Protein AF-A0A0L6V7I1-F1 (afdb_monomer)

Structure (mmCIF, N/CA/C/O backbone):
data_AF-A0A0L6V7I1-F1
#
_entry.id   AF-A0A0L6V7I1-F1
#
loop_
_atom_site.group_PDB
_atom_site.id
_atom_site.type_symbol
_atom_site.label_atom_id
_atom_site.label_alt_id
_atom_site.label_comp_id
_atom_site.label_asym_id
_atom_site.label_entity_id
_atom_site.label_seq_id
_atom_site.pdbx_PDB_ins_code
_atom_site.Cartn_x
_atom_site.Cartn_y
_atom_site.Cartn_z
_atom_site.occupancy
_atom_site.B_iso_or_equiv
_atom_site.auth_seq_id
_atom_site.auth_comp_id
_atom_site.auth_asym_id
_atom_site.auth_atom_id
_atom_site.pdbx_PDB_model_num
ATOM 1 N N . MET A 1 1 ? -16.966 -6.682 5.318 1.00 60.00 1 MET A N 1
ATOM 2 C CA . MET A 1 1 ? -16.434 -6.374 3.976 1.00 60.00 1 MET A CA 1
ATOM 3 C C . MET A 1 1 ? -17.301 -7.080 2.948 1.00 60.00 1 MET A C 1
ATOM 5 O O . MET A 1 1 ? -17.439 -8.296 3.039 1.00 60.00 1 MET A O 1
ATOM 9 N N . ASP A 1 2 ? -17.927 -6.353 2.025 1.00 66.69 2 ASP A N 1
ATOM 10 C CA . ASP A 1 2 ? 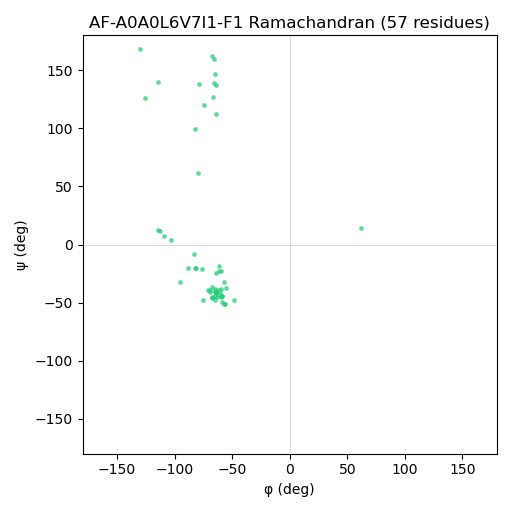-18.698 -6.973 0.943 1.00 66.69 2 ASP A CA 1
ATOM 11 C C . ASP A 1 2 ? -17.791 -7.774 0.003 1.00 66.69 2 ASP A C 1
ATOM 13 O O . ASP A 1 2 ? -16.649 -7.395 -0.260 1.00 66.69 2 ASP A O 1
ATOM 17 N N . LYS A 1 3 ? -18.309 -8.877 -0.548 1.00 60.66 3 LYS A N 1
ATOM 18 C CA . LYS A 1 3 ? -17.559 -9.779 -1.444 1.00 60.66 3 LYS A CA 1
ATOM 19 C C . LYS A 1 3 ? -17.002 -9.056 -2.680 1.00 60.66 3 LYS A C 1
ATOM 21 O O . LYS A 1 3 ? -15.927 -9.402 -3.160 1.00 60.66 3 LYS A O 1
ATOM 26 N N . ILE A 1 4 ? -17.717 -8.032 -3.155 1.00 62.88 4 ILE A N 1
ATOM 27 C CA . ILE A 1 4 ? -17.300 -7.152 -4.258 1.00 62.88 4 ILE A CA 1
ATOM 28 C C . ILE A 1 4 ? -16.053 -6.349 -3.863 1.00 62.88 4 ILE A C 1
ATOM 30 O O . ILE A 1 4 ? -15.087 -6.313 -4.626 1.00 62.88 4 ILE A O 1
ATOM 34 N N . ASN A 1 5 ? -16.024 -5.798 -2.646 1.00 69.31 5 ASN A N 1
ATOM 35 C CA . ASN A 1 5 ? -14.889 -5.019 -2.153 1.00 69.31 5 ASN A CA 1
ATOM 36 C C . ASN A 1 5 ? -13.637 -5.898 -2.023 1.00 69.31 5 ASN A C 1
ATOM 38 O O . ASN A 1 5 ? -12.555 -5.480 -2.419 1.00 69.31 5 ASN A O 1
ATOM 42 N N . THR A 1 6 ? -13.778 -7.153 -1.579 1.00 76.06 6 THR A N 1
ATOM 43 C CA . THR A 1 6 ? -12.655 -8.106 -1.490 1.00 76.06 6 THR A CA 1
ATOM 44 C C . THR A 1 6 ? -12.060 -8.468 -2.858 1.00 76.06 6 THR A C 1
ATOM 46 O O . THR A 1 6 ? -10.841 -8.568 -2.988 1.00 76.06 6 THR A O 1
ATOM 49 N N . THR A 1 7 ? -12.882 -8.658 -3.897 1.00 81.69 7 THR A N 1
ATOM 50 C CA . THR A 1 7 ? -12.386 -8.983 -5.250 1.00 81.69 7 THR A CA 1
ATOM 51 C C . THR A 1 7 ? -11.652 -7.808 -5.894 1.00 81.69 7 THR A C 1
ATOM 53 O O . THR A 1 7 ? -10.605 -8.009 -6.515 1.00 81.69 7 THR A O 1
ATOM 56 N N . ILE A 1 8 ? -12.167 -6.588 -5.720 1.00 80.88 8 ILE A N 1
ATOM 57 C CA . ILE A 1 8 ? -11.515 -5.369 -6.215 1.00 80.88 8 ILE A CA 1
ATOM 58 C C . ILE A 1 8 ? -10.167 -5.181 -5.512 1.00 80.88 8 ILE A C 1
ATOM 60 O O . ILE A 1 8 ? -9.160 -4.967 -6.186 1.00 80.88 8 ILE A O 1
ATOM 64 N N . LEU A 1 9 ? -10.124 -5.363 -4.186 1.00 81.00 9 LEU A N 1
ATOM 65 C CA . LEU A 1 9 ? -8.890 -5.268 -3.405 1.00 81.00 9 LEU A CA 1
ATOM 66 C C . LEU A 1 9 ? -7.828 -6.258 -3.880 1.00 81.00 9 LEU A C 1
ATOM 68 O O . LEU A 1 9 ? -6.688 -5.882 -4.139 1.00 81.00 9 LEU A O 1
ATOM 72 N N . LYS A 1 10 ? -8.219 -7.528 -4.032 1.00 85.38 10 LYS A N 1
ATOM 73 C CA . LYS A 1 10 ? -7.318 -8.590 -4.482 1.00 85.38 10 LYS A CA 1
ATOM 74 C C . LYS A 1 10 ? -6.725 -8.268 -5.853 1.00 85.38 10 LYS A C 1
ATOM 76 O O . LYS A 1 10 ? -5.521 -8.386 -6.040 1.00 85.38 10 LYS A O 1
ATOM 81 N N . THR A 1 11 ? -7.560 -7.796 -6.776 1.00 87.31 11 THR A N 1
ATOM 82 C CA . THR A 1 11 ? -7.123 -7.401 -8.122 1.00 87.31 11 THR A CA 1
ATOM 83 C C . THR A 1 11 ? -6.159 -6.213 -8.071 1.00 87.31 11 THR A C 1
ATOM 85 O O . THR A 1 11 ? -5.157 -6.203 -8.781 1.00 87.31 11 THR A O 1
ATOM 88 N N . ALA A 1 12 ? -6.430 -5.218 -7.220 1.00 83.69 12 ALA A N 1
ATOM 89 C CA . ALA A 1 12 ? -5.551 -4.064 -7.044 1.00 83.69 12 ALA A CA 1
ATOM 90 C C . ALA A 1 12 ? -4.181 -4.468 -6.477 1.00 83.69 12 ALA A C 1
ATOM 92 O O . ALA A 1 12 ? -3.167 -3.982 -6.970 1.00 83.69 12 ALA A O 1
ATOM 93 N N . ILE A 1 13 ? -4.149 -5.387 -5.505 1.00 87.44 13 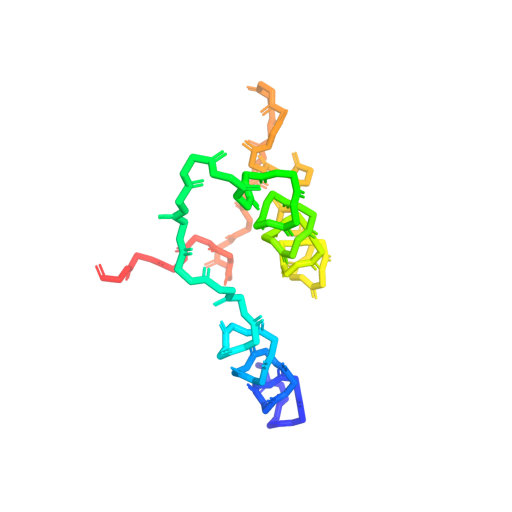ILE A N 1
ATOM 94 C CA . ILE A 1 13 ? -2.912 -5.922 -4.916 1.00 87.44 13 ILE A CA 1
ATOM 95 C C . ILE A 1 13 ? -2.105 -6.705 -5.958 1.00 87.44 13 ILE A C 1
ATOM 97 O O . ILE A 1 13 ? -0.913 -6.459 -6.117 1.00 87.44 13 ILE A O 1
ATOM 101 N N . GLU A 1 14 ? -2.747 -7.604 -6.708 1.00 89.88 14 GLU A N 1
ATOM 102 C CA . GLU A 1 14 ? -2.092 -8.398 -7.760 1.00 89.88 14 GLU A CA 1
ATOM 103 C C . GLU A 1 14 ? -1.551 -7.532 -8.914 1.00 89.88 14 GLU A C 1
ATOM 105 O O . GLU A 1 14 ? -0.602 -7.923 -9.590 1.00 89.88 14 GLU A O 1
ATOM 110 N N . ALA A 1 15 ? -2.122 -6.343 -9.129 1.00 89.50 15 ALA A N 1
ATOM 111 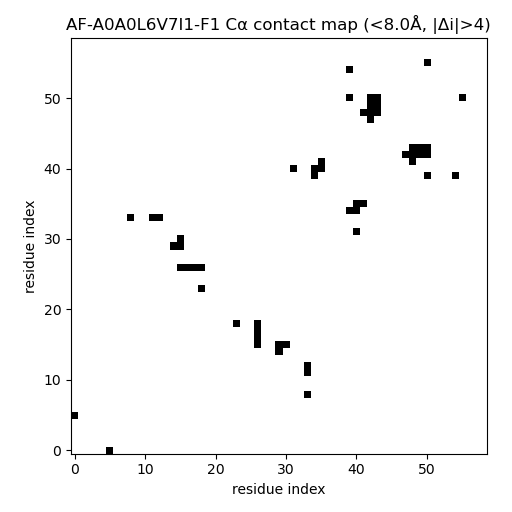C CA . ALA A 1 15 ? -1.671 -5.388 -10.139 1.00 89.50 15 ALA A CA 1
ATOM 112 C C . ALA A 1 15 ? -0.495 -4.494 -9.690 1.00 89.50 15 ALA A C 1
ATOM 114 O O . ALA A 1 15 ? 0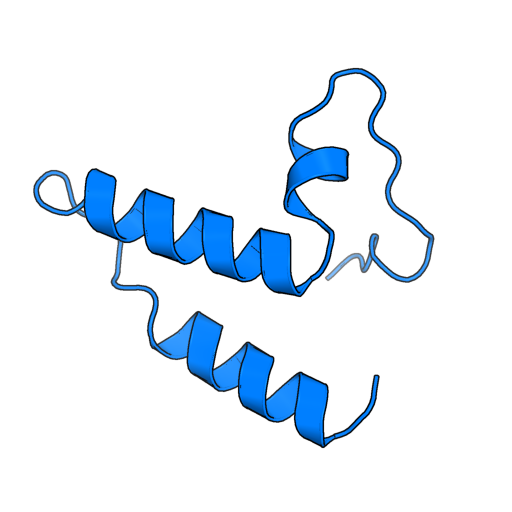.044 -3.750 -10.519 1.00 89.50 15 ALA A O 1
ATOM 115 N N . ILE A 1 16 ? -0.092 -4.522 -8.411 1.00 93.44 16 ILE A N 1
ATOM 116 C CA . ILE A 1 16 ? 1.097 -3.802 -7.932 1.00 93.44 16 ILE A CA 1
ATOM 117 C C . ILE A 1 16 ? 2.341 -4.571 -8.411 1.00 93.44 16 ILE A C 1
ATOM 119 O O . ILE A 1 16 ? 2.512 -5.737 -8.053 1.00 93.44 16 ILE A O 1
ATOM 123 N N . PRO A 1 17 ? 3.231 -3.959 -9.216 1.00 92.19 17 PRO A N 1
ATOM 124 C CA . PRO A 1 17 ? 4.448 -4.636 -9.652 1.00 92.19 17 PRO A CA 1
ATOM 125 C C . PRO A 1 17 ? 5.375 -4.908 -8.460 1.00 92.19 17 PRO A C 1
ATOM 127 O O . PRO A 1 17 ? 5.306 -4.227 -7.442 1.00 92.19 17 PRO A O 1
ATOM 130 N N . LEU A 1 18 ? 6.303 -5.857 -8.583 1.00 94.94 18 LEU A N 1
ATOM 131 C CA . LEU A 1 18 ? 7.390 -5.965 -7.606 1.00 94.94 18 LEU A CA 1
ATOM 132 C C . LEU A 1 18 ? 8.256 -4.706 -7.660 1.00 94.94 18 LEU A C 1
ATOM 134 O O . LEU A 1 18 ? 8.573 -4.228 -8.750 1.00 94.94 18 LEU A O 1
ATOM 138 N N . LEU A 1 19 ? 8.642 -4.177 -6.500 1.00 96.69 19 LEU A N 1
ATOM 139 C CA . LEU A 1 19 ? 9.467 -2.975 -6.426 1.00 96.69 19 LEU A CA 1
ATOM 140 C C . LEU A 1 19 ? 10.867 -3.239 -6.997 1.00 96.69 19 LEU A C 1
ATOM 142 O O . LEU A 1 19 ? 11.576 -4.145 -6.561 1.00 96.69 19 LEU A O 1
ATOM 146 N N . THR A 1 20 ? 11.274 -2.396 -7.938 1.00 95.38 20 THR A N 1
ATOM 147 C CA . THR A 1 20 ? 12.631 -2.295 -8.476 1.00 95.38 20 THR A CA 1
ATOM 148 C C . THR A 1 20 ? 13.078 -0.833 -8.454 1.00 95.38 20 THR A C 1
ATOM 150 O O . THR A 1 20 ? 12.275 0.077 -8.240 1.00 95.38 20 THR A O 1
ATOM 153 N N . LEU A 1 21 ? 14.370 -0.584 -8.686 1.00 95.00 21 LEU A N 1
ATOM 154 C CA . LEU A 1 21 ? 14.893 0.784 -8.745 1.00 95.00 21 LEU A CA 1
ATOM 155 C C . LEU A 1 21 ? 14.228 1.601 -9.868 1.00 95.00 21 LEU A C 1
ATOM 157 O O . LEU A 1 21 ? 13.859 2.754 -9.659 1.00 95.00 21 LEU A O 1
ATOM 161 N N . ASP A 1 22 ? 14.019 0.979 -11.028 1.00 97.44 22 ASP A N 1
ATOM 162 C CA . ASP A 1 22 ? 13.507 1.650 -12.228 1.00 97.44 22 ASP A CA 1
ATOM 163 C C . ASP A 1 22 ? 11.999 1.928 -12.173 1.00 9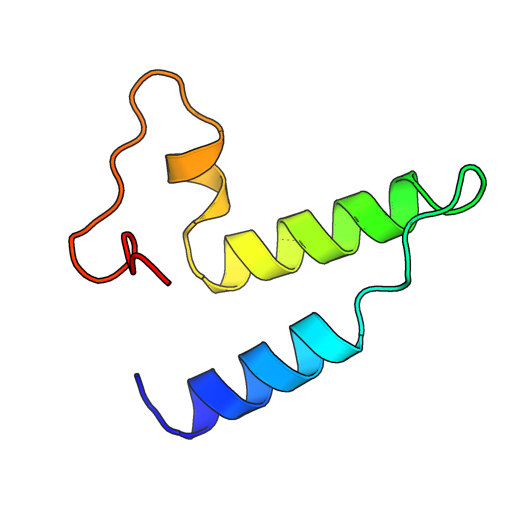7.44 22 ASP A C 1
ATOM 165 O O . ASP A 1 22 ? 11.497 2.787 -12.898 1.00 97.44 22 ASP A O 1
ATOM 169 N N . ASN A 1 23 ? 11.253 1.204 -11.330 1.00 96.12 23 ASN A N 1
ATOM 170 C CA . ASN A 1 23 ? 9.794 1.299 -11.280 1.00 96.12 23 ASN A CA 1
ATOM 171 C C . ASN A 1 23 ? 9.245 1.981 -10.021 1.00 96.12 23 ASN A C 1
ATOM 173 O O . ASN A 1 23 ? 8.024 2.018 -9.859 1.00 96.12 23 ASN A O 1
ATOM 177 N N . TYR A 1 24 ? 10.106 2.551 -9.168 1.00 96.50 24 TYR A N 1
ATOM 178 C CA . TYR A 1 24 ? 9.715 3.122 -7.874 1.00 96.50 24 TYR A CA 1
ATOM 179 C C . TYR A 1 24 ? 8.507 4.063 -7.965 1.00 96.50 24 TYR A C 1
ATOM 181 O O . TYR A 1 24 ? 7.553 3.907 -7.210 1.00 96.50 24 TYR A O 1
ATOM 189 N N . THR A 1 25 ? 8.499 5.003 -8.915 1.00 97.00 25 THR A N 1
ATOM 190 C CA . THR A 1 25 ? 7.388 5.956 -9.073 1.00 97.00 25 THR A CA 1
ATOM 191 C C . THR A 1 25 ? 6.067 5.255 -9.397 1.00 97.00 25 THR A C 1
ATOM 193 O O . THR A 1 25 ? 5.033 5.580 -8.818 1.00 97.00 25 THR A O 1
ATOM 196 N N . LEU A 1 26 ? 6.086 4.268 -10.298 1.00 95.31 26 LEU A N 1
ATOM 197 C CA . LEU A 1 26 ? 4.890 3.500 -10.649 1.00 95.31 26 LEU A CA 1
ATOM 198 C C . LEU A 1 26 ? 4.421 2.648 -9.468 1.00 95.31 26 LEU A C 1
ATOM 200 O O . LEU A 1 26 ? 3.230 2.618 -9.167 1.00 95.31 26 LEU A O 1
ATOM 204 N N . TRP A 1 27 ? 5.358 1.967 -8.811 1.00 96.81 27 TRP A N 1
ATOM 205 C CA . TRP A 1 27 ? 5.093 1.157 -7.632 1.00 96.81 27 TRP A CA 1
ATOM 206 C C . TRP A 1 27 ? 4.441 1.990 -6.528 1.00 96.81 27 TRP A C 1
ATOM 208 O O . TRP A 1 27 ? 3.360 1.640 -6.057 1.00 96.81 27 TRP A O 1
ATOM 218 N N . LYS A 1 28 ? 5.042 3.138 -6.196 1.00 95.31 28 LYS A N 1
ATOM 219 C CA . LYS A 1 28 ? 4.547 4.068 -5.181 1.00 95.31 28 LYS A CA 1
ATOM 220 C C . LYS A 1 28 ? 3.115 4.497 -5.488 1.00 95.31 28 LYS A C 1
ATOM 222 O O . LYS A 1 28 ? 2.248 4.320 -4.642 1.00 95.31 28 LYS A O 1
ATOM 227 N N . ASN A 1 29 ? 2.847 4.953 -6.712 1.00 95.00 29 ASN A N 1
ATOM 228 C CA . ASN A 1 29 ? 1.504 5.377 -7.111 1.00 95.00 29 ASN A CA 1
ATOM 229 C C . ASN A 1 29 ? 0.473 4.240 -6.983 1.00 95.00 29 ASN A C 1
ATOM 231 O O . ASN A 1 29 ? -0.669 4.470 -6.595 1.00 95.00 29 ASN A O 1
ATOM 235 N N . ARG A 1 30 ? 0.851 2.997 -7.315 1.00 93.81 30 ARG A N 1
ATOM 236 C CA . ARG A 1 30 ? -0.047 1.836 -7.194 1.00 93.81 30 ARG A CA 1
ATOM 237 C C . ARG A 1 30 ? -0.337 1.482 -5.736 1.00 93.81 30 ARG A C 1
ATOM 239 O O . ARG A 1 30 ? -1.483 1.168 -5.425 1.00 93.81 30 ARG A O 1
ATOM 246 N N . VAL A 1 31 ? 0.664 1.566 -4.862 1.00 93.12 31 VAL A N 1
ATOM 247 C CA . VAL A 1 31 ? 0.502 1.342 -3.419 1.00 93.12 31 VAL A CA 1
ATOM 248 C C . VAL A 1 31 ? -0.343 2.444 -2.784 1.00 93.12 31 VAL A C 1
ATOM 250 O O . VAL A 1 31 ? -1.283 2.126 -2.064 1.00 93.12 31 VAL A O 1
ATOM 253 N N . GLU A 1 32 ? -0.076 3.716 -3.090 1.00 93.19 32 GLU A N 1
ATOM 254 C CA . GLU A 1 32 ? -0.855 4.847 -2.565 1.00 93.19 32 GLU A CA 1
ATOM 255 C C . GLU A 1 32 ? -2.330 4.738 -2.965 1.00 93.19 32 GLU A C 1
ATOM 257 O O . GLU A 1 32 ? -3.196 4.836 -2.102 1.00 93.19 32 GLU A O 1
ATOM 262 N N . ASN A 1 33 ? -2.624 4.413 -4.228 1.00 90.62 33 ASN A N 1
ATOM 263 C CA . ASN A 1 33 ? -4.001 4.190 -4.678 1.00 90.62 33 ASN A CA 1
ATOM 264 C C . ASN A 1 33 ? -4.674 3.009 -3.961 1.00 90.62 33 ASN A C 1
ATOM 266 O O . ASN A 1 33 ? -5.860 3.066 -3.656 1.00 90.62 33 ASN A O 1
ATOM 270 N N . MET A 1 34 ? -3.944 1.921 -3.702 1.00 89.31 34 MET A N 1
ATOM 271 C CA . MET A 1 34 ? -4.482 0.754 -2.994 1.00 89.31 34 MET A CA 1
ATOM 272 C C . MET A 1 34 ? -4.801 1.069 -1.525 1.00 89.31 34 MET A C 1
ATOM 274 O O . MET A 1 34 ? -5.807 0.579 -1.008 1.00 89.31 34 MET A O 1
ATOM 278 N N . LEU A 1 35 ? -3.979 1.897 -0.873 1.00 89.50 35 LEU A N 1
ATOM 279 C CA . LEU A 1 35 ? -4.232 2.387 0.482 1.00 89.50 35 LEU A CA 1
ATOM 280 C C . LEU A 1 35 ? -5.392 3.385 0.516 1.00 89.50 35 LEU A C 1
ATOM 282 O O . LEU A 1 35 ? -6.199 3.336 1.436 1.00 89.50 35 LEU A O 1
ATOM 286 N N . ASP A 1 36 ? -5.504 4.257 -0.485 1.00 88.38 36 ASP A N 1
ATOM 287 C CA . ASP A 1 36 ? -6.597 5.229 -0.595 1.00 88.38 36 ASP A CA 1
ATOM 288 C C . ASP A 1 36 ? -7.954 4.539 -0.801 1.00 88.38 36 ASP A C 1
ATOM 290 O O . ASP A 1 36 ? -8.924 4.861 -0.125 1.00 88.38 36 AS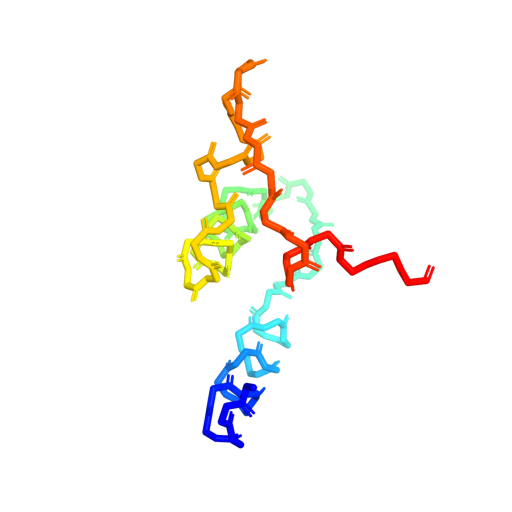P A O 1
ATOM 294 N N . LEU A 1 37 ? -8.001 3.487 -1.631 1.00 85.56 37 LEU A N 1
ATOM 295 C CA . LEU A 1 37 ? -9.192 2.640 -1.807 1.00 85.56 37 LEU A CA 1
ATOM 296 C C . LEU A 1 37 ? -9.636 1.915 -0.526 1.00 85.56 37 LEU A C 1
ATOM 298 O O . LEU A 1 37 ? -10.761 1.422 -0.465 1.00 85.56 37 LEU A O 1
ATOM 302 N N . GLN A 1 38 ? -8.749 1.807 0.461 1.00 83.56 38 GLN A N 1
ATOM 303 C CA . GLN A 1 38 ? -9.043 1.243 1.779 1.00 83.56 38 GLN A CA 1
ATOM 304 C C . GLN A 1 38 ? -9.221 2.315 2.849 1.00 83.56 38 GLN A C 1
ATOM 306 O O . GLN A 1 38 ? -9.370 1.961 4.009 1.00 83.56 38 GLN A O 1
ATOM 311 N N . GLU A 1 39 ? -9.173 3.595 2.472 1.00 87.06 39 GLU A N 1
ATOM 312 C CA . GLU A 1 39 ? -9.219 4.741 3.386 1.00 87.06 39 GLU A CA 1
ATOM 313 C C . GLU A 1 39 ? -8.031 4.788 4.377 1.00 87.06 39 GLU A C 1
ATOM 315 O O . GLU A 1 39 ? -7.999 5.596 5.301 1.00 87.06 39 GLU A O 1
ATOM 320 N N . LEU A 1 40 ? -6.975 4.005 4.116 1.00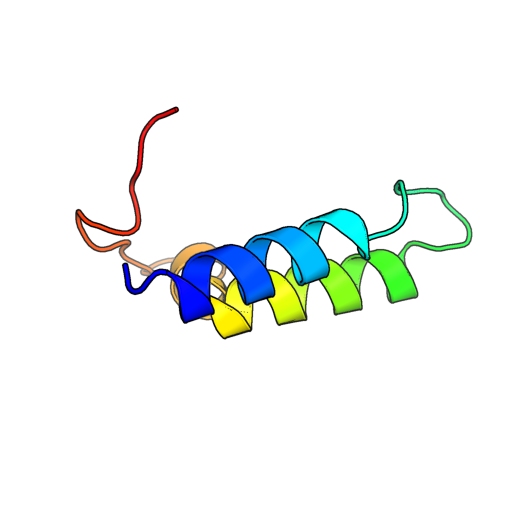 88.56 40 LEU A N 1
ATOM 321 C CA . LEU A 1 40 ? -5.797 3.836 4.975 1.00 88.56 40 LEU A CA 1
ATOM 322 C C . LEU A 1 40 ? -4.682 4.853 4.713 1.00 88.56 40 LEU A C 1
ATOM 324 O O . LEU A 1 40 ? -3.814 5.049 5.565 1.00 88.56 40 LEU A O 1
ATOM 328 N N . LEU A 1 41 ? -4.667 5.499 3.543 1.00 90.31 41 LEU A N 1
ATOM 329 C CA . LEU A 1 41 ? -3.552 6.358 3.129 1.00 90.31 41 LEU A CA 1
ATOM 330 C C . LEU A 1 41 ? -3.303 7.512 4.116 1.00 90.31 41 LEU A C 1
ATOM 332 O O . LEU A 1 41 ? -2.162 7.784 4.485 1.00 90.31 41 LEU A O 1
ATOM 336 N N . THR A 1 42 ? -4.369 8.178 4.559 1.00 89.00 42 THR A N 1
ATOM 337 C CA . THR A 1 42 ? -4.278 9.320 5.484 1.00 89.00 42 THR A CA 1
ATOM 338 C C . THR A 1 42 ? -3.985 8.883 6.928 1.00 89.00 42 THR A C 1
ATOM 340 O O . THR A 1 42 ? -3.060 9.441 7.534 1.00 89.00 42 THR A O 1
ATOM 343 N N . PRO A 1 43 ? -4.689 7.880 7.494 1.00 89.69 43 PRO A N 1
ATOM 344 C CA . PRO A 1 43 ? -4.368 7.330 8.811 1.00 89.69 43 PRO A CA 1
ATOM 345 C C . PRO A 1 43 ? -2.920 6.841 8.953 1.00 89.69 43 PRO A C 1
ATOM 347 O O . PRO A 1 43 ? -2.311 7.054 9.994 1.00 89.69 43 PRO A O 1
ATOM 35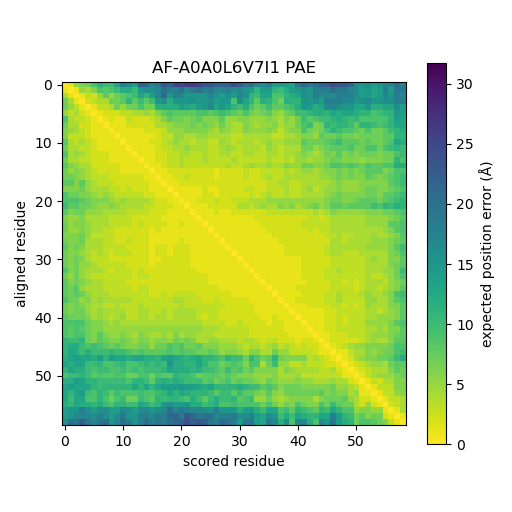0 N N . LEU A 1 44 ? -2.335 6.236 7.913 1.00 87.81 44 LEU A N 1
ATOM 351 C CA . LEU A 1 44 ? -0.965 5.706 7.972 1.00 87.81 44 LEU A CA 1
ATOM 352 C C . LEU A 1 44 ? 0.130 6.758 7.745 1.00 87.81 44 LEU A C 1
ATOM 354 O O . LEU A 1 44 ? 1.282 6.525 8.105 1.00 87.81 44 LEU A O 1
ATOM 358 N N . ASN A 1 45 ? -0.199 7.899 7.135 1.00 87.88 45 ASN A N 1
ATOM 359 C CA . ASN A 1 45 ? 0.781 8.912 6.724 1.00 87.88 45 ASN A CA 1
ATOM 360 C C . ASN A 1 45 ? 0.673 10.227 7.516 1.00 87.88 45 ASN A C 1
ATOM 362 O O . ASN A 1 45 ? 1.271 11.238 7.150 1.00 87.88 45 ASN A O 1
ATOM 366 N N . SER A 1 46 ? -0.099 10.238 8.604 1.00 89.56 46 SER A N 1
ATOM 367 C CA . SER A 1 46 ? -0.224 11.397 9.487 1.00 89.56 46 SER A CA 1
ATOM 368 C C . SER A 1 46 ? 0.349 11.093 10.879 1.00 89.56 46 SER A C 1
ATOM 370 O O . SER A 1 46 ? 0.111 10.012 11.413 1.00 89.56 46 SER A O 1
ATOM 372 N N . PRO A 1 47 ? 1.072 12.036 11.521 1.00 84.44 47 PRO A N 1
ATOM 373 C CA . PRO A 1 47 ? 1.643 11.824 12.860 1.00 84.44 47 PRO A CA 1
ATOM 374 C C . PRO A 1 47 ? 0.600 11.518 13.942 1.00 84.44 47 PRO A C 1
ATOM 376 O O . PRO A 1 47 ? 0.930 10.980 14.993 1.00 84.44 47 PRO A O 1
ATOM 379 N N . THR A 1 48 ? -0.647 11.918 13.698 1.00 87.25 48 THR A N 1
ATOM 380 C CA . THR A 1 48 ? -1.795 11.747 14.594 1.00 87.25 48 THR A CA 1
ATOM 381 C C . THR A 1 48 ? -2.853 10.818 14.005 1.00 87.25 48 THR A C 1
ATOM 383 O O . THR A 1 48 ? -3.989 10.823 14.477 1.00 87.25 48 THR A O 1
ATOM 386 N N . GLY A 1 49 ? -2.530 10.094 12.933 1.00 82.75 49 GLY A N 1
ATOM 387 C CA . GLY A 1 49 ? -3.460 9.169 12.309 1.00 82.75 49 GLY A CA 1
ATOM 388 C C . GLY A 1 49 ? -3.786 8.018 13.251 1.00 82.75 49 GLY A C 1
ATOM 389 O O . GLY A 1 49 ? -2.921 7.519 13.970 1.00 82.75 49 GLY A O 1
ATOM 390 N N . VAL A 1 50 ? -5.057 7.628 13.279 1.00 83.75 50 VAL A N 1
ATOM 391 C CA . VAL A 1 50 ? -5.551 6.521 14.100 1.00 83.75 50 VAL A CA 1
ATOM 392 C C . VAL A 1 50 ? -6.272 5.559 13.174 1.00 83.75 50 VAL A C 1
ATOM 394 O O . VAL A 1 50 ? -7.165 5.974 12.438 1.00 83.75 50 VAL A O 1
ATOM 397 N N . LEU A 1 51 ? -5.875 4.291 13.212 1.00 82.44 51 LEU A N 1
ATOM 398 C CA . LEU A 1 51 ? -6.585 3.213 12.533 1.00 82.44 51 LEU A CA 1
ATOM 399 C C . LEU A 1 51 ? -7.807 2.816 13.363 1.00 82.44 51 LEU A C 1
ATOM 401 O O . LEU A 1 51 ? -7.735 2.716 14.591 1.00 82.44 51 LEU A O 1
ATOM 405 N N . SER A 1 52 ? -8.935 2.578 12.705 1.00 79.94 52 SER A N 1
ATOM 406 C CA . SER A 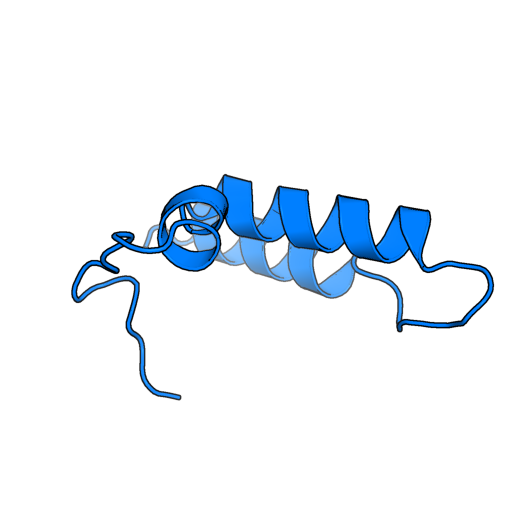1 52 ? -10.078 1.931 13.342 1.00 79.94 52 SER A CA 1
ATOM 407 C C . SER A 1 52 ? -9.753 0.475 13.687 1.00 79.94 52 SER A C 1
ATOM 409 O O . SER A 1 52 ? -8.854 -0.147 13.121 1.00 79.94 52 SER A O 1
ATOM 411 N N . THR A 1 53 ? -10.535 -0.122 14.586 1.00 75.56 53 THR A N 1
ATOM 412 C CA . THR A 1 53 ? -10.387 -1.540 14.955 1.00 75.56 53 THR A CA 1
ATOM 413 C C . THR A 1 53 ? -10.598 -2.499 13.782 1.00 75.56 53 THR A C 1
ATOM 415 O O . THR A 1 53 ? -10.133 -3.632 13.829 1.00 75.56 53 THR A O 1
ATOM 418 N N . SER A 1 54 ? -11.307 -2.067 12.736 1.00 73.25 54 SER A N 1
ATOM 419 C CA . SER A 1 54 ? -11.471 -2.821 11.489 1.00 73.25 54 SER A CA 1
ATOM 420 C C . SER A 1 54 ? -10.291 -2.693 10.526 1.00 73.25 54 SER A C 1
ATOM 422 O O . SER A 1 54 ? -10.158 -3.531 9.640 1.00 73.25 54 SER A O 1
ATOM 424 N N . GLU A 1 55 ? -9.470 -1.656 10.675 1.00 72.56 55 GLU A N 1
ATOM 425 C CA . GLU A 1 55 ? -8.300 -1.377 9.836 1.00 72.56 55 GLU A CA 1
ATOM 426 C C . GLU A 1 55 ? -7.009 -1.923 10.461 1.00 72.56 55 GLU A C 1
ATOM 428 O O . GLU A 1 55 ? -6.127 -2.388 9.741 1.00 72.56 55 GLU A O 1
ATOM 433 N N . ASP A 1 56 ? -6.916 -1.938 11.794 1.00 73.12 56 ASP A N 1
ATOM 434 C CA . ASP A 1 56 ? -5.823 -2.565 12.548 1.00 73.12 56 ASP A CA 1
ATOM 435 C C . ASP A 1 56 ? -6.014 -4.089 12.652 1.00 73.12 56 ASP A C 1
ATOM 437 O O . ASP A 1 56 ? -6.192 -4.672 13.725 1.00 73.12 56 ASP A O 1
ATOM 441 N N . VAL A 1 57 ? -6.026 -4.756 11.497 1.00 65.19 57 VAL A N 1
ATOM 442 C CA . VAL A 1 57 ? -6.033 -6.220 11.434 1.00 65.19 57 VAL A CA 1
ATOM 443 C C . VAL A 1 57 ? -4.599 -6.714 11.602 1.00 65.19 57 VAL A C 1
ATOM 445 O O . VAL A 1 57 ? -3.811 -6.722 10.658 1.00 65.19 57 VAL A O 1
ATOM 448 N N . GLN A 1 58 ? -4.265 -7.140 12.819 1.00 54.28 58 GLN A N 1
ATOM 449 C CA . GLN A 1 58 ? -3.024 -7.858 13.114 1.00 54.28 58 GLN A CA 1
ATOM 450 C C . GLN A 1 58 ? -3.043 -9.200 12.355 1.00 54.28 58 GLN A C 1
ATOM 452 O O . GLN A 1 58 ? -3.884 -10.056 12.642 1.00 54.28 58 GLN A O 1
ATOM 457 N N . LEU A 1 59 ? -2.165 -9.354 11.357 1.00 48.66 59 LEU A N 1
ATOM 458 C CA . LEU A 1 59 ? -1.961 -10.603 10.606 1.00 48.66 59 LEU A CA 1
ATOM 459 C C . LEU A 1 59 ? -1.058 -11.585 11.359 1.00 48.66 59 LEU A C 1
ATOM 461 O O . LEU A 1 59 ? -0.026 -11.134 11.905 1.00 48.66 59 LEU A O 1
#

Radius of gyration: 12.88 Å; Cα contacts (8 Å, |Δi|>4): 28; chains: 1; bounding box: 34×22×27 Å

Solvent-accessible surface area (backbone atoms only — not comparable to full-atom values): 3706 Å² total; per-residue (Å²): 132,56,74,68,58,54,53,54,50,50,53,54,58,73,67,44,63,83,85,44,88,92,41,43,72,61,36,50,54,46,51,51,52,54,28,47,78,65,66,40,43,61,34,76,73,39,101,81,41,68,72,52,83,86,69,61,68,85,126

Foldseek 3Di:
DDPVLVVVLVVLVVPQDPDDPVCPVVNVVSVLVSCVSVVNNDLVPDPPRDDDPVRPDDD

Sequence (59 aa):
MDKINTTILKTAIEAIPLLTLDNYTLWKNRVENMLDLQELLTPLNSPTGVLSTSEDVQL

pLDDT: mean 84.4, std 11.39, range [48.66, 97.44]

Mean predicted aligned error: 5.86 Å

Organism: NCBI:txid27349

Secondary structure (DSSP, 8-state):
--HHHHHHHHHHHHTSPPP-TTTHHHHHHHHHHHHHTTT-HHHHHSTT----TTT----